Protein AF-A0A831Y0X7-F1 (afdb_monomer_lite)

Foldseek 3Di:
DDPVVLVQLVVQAPPVDVAFDDFDDDAQAATWTDGPNDTDHGADVVGDGGDHPVNSVVSLCVVCDPPPVSVVVVD

Structure (mmCIF, N/CA/C/O backbone):
data_AF-A0A831Y0X7-F1
#
_entry.id   AF-A0A831Y0X7-F1
#
loop_
_atom_site.group_PDB
_atom_site.id
_atom_site.type_symbol
_atom_site.label_atom_id
_atom_site.label_alt_id
_atom_site.label_comp_id
_atom_site.label_asym_id
_atom_site.label_entity_id
_atom_site.label_seq_id
_atom_site.pdbx_PDB_ins_code
_atom_site.Cartn_x
_atom_site.Cartn_y
_atom_site.Cartn_z
_atom_site.occupancy
_atom_site.B_iso_or_equiv
_atom_site.auth_seq_id
_atom_site.auth_comp_id
_atom_site.auth_asym_id
_atom_site.auth_atom_id
_atom_site.pdbx_PDB_model_num
ATOM 1 N N . MET A 1 1 ? -0.806 3.301 12.566 1.00 81.31 1 MET A N 1
ATOM 2 C CA . MET A 1 1 ? 0.428 3.587 11.810 1.00 81.31 1 MET A CA 1
ATOM 3 C C . MET A 1 1 ? 0.521 5.085 11.619 1.00 81.31 1 MET A C 1
ATOM 5 O O . MET A 1 1 ? -0.491 5.713 11.324 1.00 81.31 1 MET A O 1
ATOM 9 N N . LYS A 1 2 ? 1.689 5.662 11.862 1.00 88.81 2 LYS A N 1
ATOM 10 C CA . LYS A 1 2 ? 1.986 7.077 11.649 1.00 88.81 2 LYS A CA 1
ATOM 11 C C . LYS A 1 2 ? 2.356 7.300 10.183 1.00 88.81 2 LYS A C 1
ATOM 13 O O . LYS A 1 2 ? 2.907 6.408 9.544 1.00 88.81 2 LYS A O 1
ATOM 18 N N . GLN A 1 3 ? 2.165 8.523 9.688 1.00 89.69 3 GLN A N 1
ATOM 19 C CA . GLN A 1 3 ? 2.535 8.901 8.318 1.00 89.69 3 GLN A CA 1
ATOM 20 C C . GLN A 1 3 ? 3.992 8.549 7.968 1.00 89.69 3 GLN A C 1
ATOM 22 O O . GLN A 1 3 ? 4.284 8.141 6.850 1.00 89.69 3 GLN A O 1
ATOM 27 N N . GLN A 1 4 ? 4.910 8.671 8.933 1.00 92.88 4 GLN A N 1
ATOM 28 C CA . GLN A 1 4 ? 6.322 8.325 8.740 1.00 92.88 4 GLN A CA 1
ATOM 29 C C . GLN A 1 4 ? 6.532 6.839 8.414 1.00 92.88 4 GLN A C 1
ATOM 31 O O . GLN A 1 4 ? 7.363 6.525 7.569 1.00 92.88 4 GLN A O 1
ATOM 36 N N . GLU A 1 5 ? 5.768 5.939 9.038 1.00 92.50 5 GLU A N 1
ATOM 37 C CA . GLU A 1 5 ? 5.854 4.495 8.777 1.00 92.50 5 GLU A CA 1
ATOM 38 C C . GLU A 1 5 ? 5.366 4.170 7.360 1.00 92.50 5 GLU A C 1
ATOM 40 O O . GLU A 1 5 ? 5.985 3.385 6.651 1.00 92.50 5 GLU A O 1
ATOM 45 N N . ILE A 1 6 ? 4.301 4.839 6.914 1.00 93.81 6 ILE A N 1
ATOM 46 C CA . ILE A 1 6 ? 3.744 4.670 5.565 1.00 93.81 6 ILE A CA 1
ATOM 47 C C . ILE A 1 6 ? 4.702 5.202 4.506 1.00 93.81 6 ILE A C 1
ATOM 49 O O . ILE A 1 6 ? 4.971 4.517 3.524 1.00 93.81 6 ILE A O 1
ATOM 53 N N . ASN A 1 7 ? 5.262 6.394 4.720 1.00 95.25 7 ASN A N 1
ATOM 54 C CA . ASN A 1 7 ? 6.261 6.960 3.816 1.00 95.25 7 ASN A CA 1
ATOM 55 C C . ASN A 1 7 ? 7.490 6.047 3.716 1.00 95.25 7 ASN A C 1
ATOM 57 O O . ASN A 1 7 ? 8.028 5.867 2.626 1.00 95.25 7 ASN A O 1
ATOM 61 N N . TYR A 1 8 ? 7.914 5.454 4.837 1.00 96.00 8 TYR A N 1
ATOM 62 C CA . TYR A 1 8 ? 8.989 4.471 4.852 1.00 96.00 8 TYR A CA 1
ATOM 63 C C . TYR A 1 8 ? 8.639 3.231 4.019 1.00 96.00 8 TYR A C 1
ATOM 65 O O . TYR A 1 8 ? 9.439 2.835 3.174 1.00 96.00 8 TYR A O 1
ATOM 73 N N . TRP A 1 9 ? 7.445 2.655 4.194 1.00 95.81 9 TRP A N 1
ATOM 74 C CA . TRP A 1 9 ? 7.003 1.507 3.395 1.00 95.81 9 TRP A CA 1
ATOM 75 C C . TRP A 1 9 ? 6.950 1.838 1.906 1.00 95.81 9 TRP A C 1
ATOM 77 O O . TRP A 1 9 ? 7.549 1.121 1.116 1.00 95.81 9 TRP A O 1
ATOM 87 N N . ILE A 1 10 ? 6.324 2.952 1.518 1.00 96.00 10 ILE A N 1
ATOM 88 C CA . ILE A 1 10 ? 6.242 3.377 0.112 1.00 96.00 10 ILE A CA 1
ATOM 89 C C . ILE A 1 10 ? 7.643 3.543 -0.484 1.00 96.00 10 ILE A C 1
ATOM 91 O O . ILE A 1 10 ? 7.910 3.035 -1.570 1.00 96.00 10 ILE A O 1
ATOM 95 N N . ALA A 1 11 ? 8.559 4.197 0.234 1.00 96.56 11 ALA A N 1
ATOM 96 C CA . ALA A 1 11 ? 9.935 4.357 -0.222 1.00 96.56 11 ALA A CA 1
ATOM 97 C C . ALA A 1 11 ? 10.659 3.008 -0.360 1.00 96.56 11 ALA A C 1
ATOM 99 O O . ALA A 1 11 ? 11.352 2.787 -1.349 1.00 96.56 11 ALA A O 1
ATOM 100 N N . ALA A 1 12 ? 10.496 2.094 0.599 1.00 96.44 12 ALA A N 1
ATOM 101 C CA . ALA A 1 12 ? 11.094 0.762 0.532 1.00 96.44 12 ALA A CA 1
ATOM 102 C C . ALA A 1 12 ? 10.551 -0.050 -0.654 1.00 96.44 12 ALA A C 1
ATOM 104 O O . ALA A 1 12 ? 11.322 -0.698 -1.358 1.00 96.44 12 ALA A O 1
ATOM 105 N N . MET A 1 13 ? 9.245 0.031 -0.909 1.00 96.25 13 MET A N 1
ATOM 106 C CA . MET A 1 13 ? 8.608 -0.654 -2.030 1.00 96.25 13 MET A CA 1
ATOM 107 C C . MET A 1 13 ? 9.076 -0.085 -3.374 1.00 96.25 13 MET A C 1
ATOM 109 O O . MET A 1 13 ? 9.515 -0.848 -4.229 1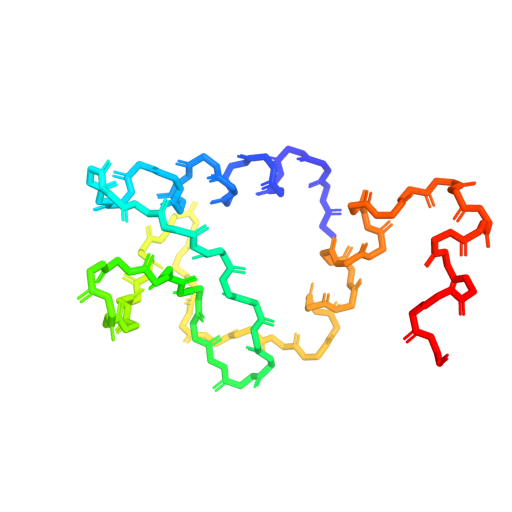.00 96.25 13 MET A O 1
ATOM 113 N N . LEU A 1 14 ? 9.077 1.241 -3.545 1.00 95.62 14 LEU A N 1
ATOM 114 C CA . LEU A 1 14 ? 9.553 1.889 -4.774 1.00 95.62 14 LEU A CA 1
ATOM 115 C C . LEU A 1 14 ? 11.036 1.608 -5.058 1.00 95.62 14 LEU A C 1
ATOM 117 O O . LEU A 1 14 ? 11.425 1.500 -6.213 1.00 95.62 14 LEU A O 1
ATOM 121 N N . ASN A 1 15 ? 11.856 1.451 -4.016 1.00 94.69 15 ASN A N 1
ATOM 122 C CA . ASN A 1 15 ? 13.280 1.140 -4.156 1.00 94.69 15 ASN A CA 1
ATOM 123 C C . ASN A 1 15 ? 13.573 -0.363 -4.330 1.00 94.69 15 ASN A C 1
ATOM 125 O O . ASN A 1 15 ? 14.737 -0.728 -4.499 1.00 94.69 15 ASN A O 1
ATOM 129 N N . LYS A 1 16 ? 12.568 -1.251 -4.262 1.00 91.00 16 LYS A N 1
ATOM 130 C CA . LYS A 1 16 ? 12.791 -2.706 -4.329 1.00 91.00 16 LYS A CA 1
ATOM 131 C C . LYS A 1 16 ? 13.282 -3.158 -5.706 1.00 91.00 16 LYS A C 1
ATOM 133 O O . LYS A 1 16 ? 14.084 -4.088 -5.778 1.00 91.00 16 LYS A O 1
ATOM 138 N N . HIS A 1 17 ? 12.790 -2.540 -6.777 1.00 87.62 17 HIS A N 1
ATOM 139 C CA . HIS A 1 17 ? 13.151 -2.884 -8.150 1.00 87.62 17 HIS A CA 1
ATOM 140 C C . HIS A 1 17 ? 13.120 -1.642 -9.050 1.00 87.62 17 HIS A C 1
ATOM 142 O O . HIS A 1 17 ? 12.394 -0.694 -8.775 1.00 87.62 17 HIS A O 1
ATOM 148 N N . GLU A 1 18 ? 13.887 -1.639 -10.141 1.00 81.31 18 GLU A N 1
ATOM 149 C CA . GLU A 1 18 ? 13.998 -0.475 -11.039 1.00 81.31 18 GLU A CA 1
ATOM 150 C C . GLU A 1 18 ? 12.680 -0.157 -11.770 1.00 81.31 18 GLU A C 1
ATOM 152 O O . GLU A 1 18 ? 12.421 0.984 -12.144 1.00 81.31 18 GLU A O 1
ATOM 157 N N . ARG A 1 19 ? 11.827 -1.170 -11.959 1.00 91.19 19 ARG A N 1
ATOM 158 C CA . ARG A 1 19 ? 10.620 -1.109 -12.795 1.00 91.19 19 ARG A CA 1
ATOM 159 C C . ARG A 1 19 ? 9.344 -1.475 -12.041 1.00 91.19 19 ARG A C 1
ATOM 161 O O . ARG A 1 19 ? 8.519 -2.233 -12.545 1.00 91.19 19 ARG A O 1
ATOM 168 N N . VAL A 1 20 ? 9.186 -0.929 -10.838 1.00 95.25 20 VAL A N 1
ATOM 169 C CA . VAL A 1 20 ? 7.942 -1.074 -10.070 1.00 95.25 20 VAL A CA 1
ATOM 170 C C . VAL A 1 20 ? 6.787 -0.395 -10.813 1.00 95.25 20 VAL A C 1
ATOM 172 O O . VAL A 1 20 ? 6.838 0.809 -11.068 1.00 95.25 20 VAL A O 1
ATOM 175 N N . SER A 1 21 ? 5.753 -1.165 -11.150 1.00 95.38 21 SER A N 1
ATOM 176 C CA . SER A 1 21 ? 4.493 -0.673 -11.726 1.00 95.38 21 SER A CA 1
ATOM 177 C C . SER A 1 21 ? 3.457 -0.412 -10.639 1.00 95.38 21 SER A C 1
ATOM 179 O O . SER A 1 21 ? 2.883 0.676 -10.579 1.00 95.38 21 SER A O 1
ATOM 181 N N . ASP A 1 22 ? 3.287 -1.379 -9.736 1.00 96.44 22 ASP A N 1
ATOM 182 C CA . ASP A 1 22 ? 2.217 -1.382 -8.746 1.00 96.44 22 ASP A CA 1
ATOM 183 C C . ASP A 1 22 ? 2.733 -1.689 -7.338 1.00 96.44 22 ASP A C 1
ATOM 185 O O . ASP A 1 22 ? 3.580 -2.562 -7.120 1.00 96.44 22 ASP A O 1
ATOM 189 N N . LEU A 1 23 ? 2.170 -0.981 -6.355 1.00 96.81 23 LEU A N 1
ATOM 190 C CA . LEU A 1 23 ? 2.363 -1.243 -4.931 1.00 96.81 23 LEU A CA 1
ATOM 191 C C . LEU A 1 23 ? 1.174 -2.056 -4.419 1.00 96.81 23 LEU A C 1
ATOM 193 O O . LEU A 1 23 ? 0.050 -1.559 -4.376 1.00 96.81 23 LEU A O 1
ATOM 197 N N . ASN A 1 24 ? 1.417 -3.292 -3.999 1.00 96.56 24 ASN A N 1
ATOM 198 C CA . ASN A 1 24 ? 0.371 -4.206 -3.562 1.00 96.56 24 ASN A CA 1
ATOM 199 C C 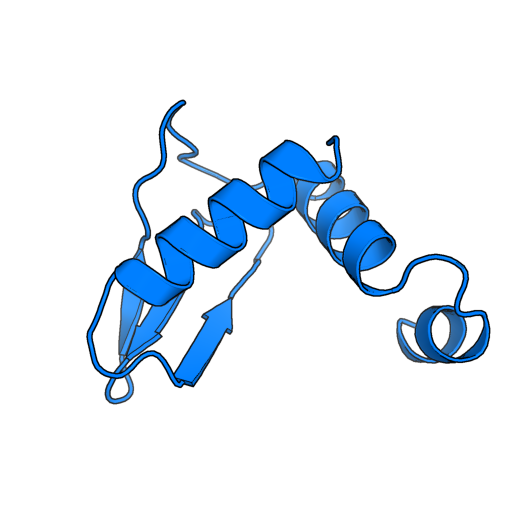. ASN A 1 24 ? 0.353 -4.339 -2.036 1.00 96.56 24 ASN A C 1
ATOM 201 O O . ASN A 1 24 ? 1.345 -4.710 -1.405 1.00 96.56 24 ASN A O 1
ATOM 205 N N . ILE A 1 25 ? -0.815 -4.061 -1.454 1.00 96.12 25 ILE A N 1
ATOM 206 C CA . ILE A 1 25 ? -1.088 -4.119 -0.015 1.00 96.12 25 ILE A CA 1
ATOM 207 C C . ILE A 1 25 ? -2.269 -5.069 0.180 1.00 96.12 25 ILE A C 1
ATOM 209 O O . ILE A 1 25 ? -3.406 -4.721 -0.128 1.00 96.12 25 ILE A O 1
ATOM 213 N N . THR A 1 26 ? -2.003 -6.290 0.645 1.00 96.12 26 THR A N 1
ATOM 214 C CA . THR A 1 26 ? -3.018 -7.349 0.764 1.00 96.12 26 THR A CA 1
ATOM 215 C C . THR A 1 26 ? -2.978 -7.962 2.154 1.00 96.12 26 THR A C 1
ATOM 217 O O . THR A 1 26 ? -1.915 -8.357 2.626 1.00 96.12 26 THR A O 1
ATOM 220 N N . ALA A 1 27 ? -4.135 -8.066 2.810 1.00 97.31 27 ALA A N 1
ATOM 221 C CA . ALA A 1 27 ? -4.225 -8.724 4.107 1.00 97.31 27 ALA A CA 1
ATOM 222 C C . ALA A 1 27 ? -3.854 -10.209 3.971 1.00 97.31 27 ALA A C 1
ATOM 224 O O . ALA A 1 27 ? -4.272 -10.880 3.025 1.00 97.31 27 ALA A O 1
ATOM 225 N N . GLY A 1 28 ? -3.065 -10.731 4.903 1.00 97.56 28 GLY A N 1
ATOM 226 C CA . GLY A 1 28 ? -2.568 -12.103 4.834 1.00 97.56 28 GLY A CA 1
ATOM 227 C C . GLY A 1 28 ? -1.335 -12.297 3.948 1.00 97.56 28 GLY A C 1
ATOM 228 O O . GLY A 1 28 ? -0.966 -13.434 3.648 1.00 97.56 28 GLY A O 1
ATOM 229 N N . LYS A 1 29 ? -0.713 -11.211 3.474 1.00 97.00 29 LYS A N 1
ATOM 230 C CA . LYS A 1 29 ? 0.483 -11.232 2.617 1.00 97.00 29 LYS A CA 1
ATOM 231 C C . LYS A 1 29 ? 1.531 -10.233 3.114 1.00 97.00 29 LYS A C 1
ATOM 233 O O . LYS A 1 29 ? 1.158 -9.270 3.784 1.00 97.00 29 LYS A O 1
ATOM 238 N N . PRO A 1 30 ? 2.825 -10.427 2.802 1.00 96.88 30 PRO A N 1
ATOM 239 C CA . PRO A 1 30 ? 3.834 -9.393 3.019 1.00 96.88 30 PRO A CA 1
ATOM 240 C C . PRO A 1 30 ? 3.559 -8.172 2.129 1.00 96.88 30 PRO A C 1
ATOM 242 O O . PRO A 1 30 ? 2.689 -8.196 1.256 1.00 96.88 30 PRO A O 1
ATOM 245 N N . LEU A 1 31 ? 4.338 -7.106 2.309 1.00 96.88 31 LEU A N 1
ATOM 246 C CA . LEU A 1 31 ? 4.391 -6.023 1.325 1.00 96.88 31 LEU A CA 1
ATOM 247 C C . LEU A 1 31 ? 4.879 -6.583 -0.012 1.00 96.88 31 LEU A C 1
ATOM 249 O O . LEU A 1 31 ? 5.835 -7.358 -0.044 1.00 96.88 31 LEU A O 1
ATOM 253 N N . GLN A 1 32 ? 4.235 -6.205 -1.113 1.00 97.56 32 GLN A N 1
ATOM 254 C CA . GLN A 1 32 ? 4.589 -6.705 -2.438 1.00 97.56 32 GLN A CA 1
ATOM 255 C C . GLN A 1 32 ? 4.610 -5.570 -3.454 1.00 97.56 32 GLN A C 1
ATOM 257 O O . GLN A 1 32 ? 3.816 -4.636 -3.383 1.00 97.56 32 GLN A O 1
ATOM 262 N N . VAL A 1 33 ? 5.494 -5.675 -4.433 1.00 97.62 33 VAL A N 1
ATOM 263 C CA . VAL A 1 33 ? 5.468 -4.846 -5.639 1.00 97.62 33 VAL A CA 1
ATOM 264 C C . VAL A 1 33 ? 5.252 -5.725 -6.847 1.00 97.62 33 VAL A C 1
ATOM 266 O O . VAL A 1 33 ? 5.683 -6.877 -6.860 1.00 97.62 33 VAL A O 1
ATOM 269 N N . GLU A 1 34 ? 4.587 -5.189 -7.856 1.00 96.88 34 GLU A N 1
ATOM 270 C CA . GLU A 1 34 ? 4.657 -5.766 -9.189 1.00 96.88 34 GLU A CA 1
ATOM 271 C C . 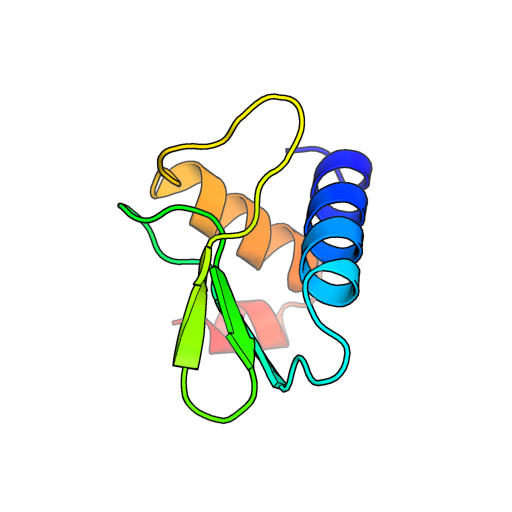GLU A 1 34 ? 5.835 -5.134 -9.939 1.00 96.88 34 GLU A C 1
ATOM 273 O O . GLU A 1 34 ? 6.006 -3.913 -9.935 1.00 96.88 34 GLU A O 1
ATOM 278 N N . SER A 1 35 ? 6.678 -5.971 -10.539 1.00 95.06 35 SER A N 1
ATOM 279 C CA . SER A 1 35 ? 7.720 -5.541 -11.467 1.00 95.06 35 SER A CA 1
ATOM 280 C C . SER A 1 35 ? 7.816 -6.534 -12.608 1.00 95.06 35 SER A C 1
ATOM 282 O O . SER A 1 35 ? 7.942 -7.739 -12.383 1.00 95.06 35 SER A O 1
ATOM 284 N N . ASP A 1 36 ? 7.785 -6.012 -13.831 1.00 93.06 36 ASP A N 1
ATOM 285 C CA . ASP A 1 36 ? 7.896 -6.798 -15.062 1.00 93.06 36 ASP A CA 1
ATOM 286 C C . ASP A 1 36 ? 6.899 -7.981 -15.122 1.00 93.06 36 ASP A C 1
ATOM 288 O O . ASP A 1 36 ? 7.229 -9.063 -15.613 1.00 93.06 36 ASP A O 1
ATOM 292 N N . GLY A 1 37 ? 5.671 -7.793 -14.620 1.00 92.88 37 GLY A N 1
ATOM 293 C CA . GLY A 1 37 ? 4.616 -8.810 -14.610 1.00 92.88 37 GLY A CA 1
ATOM 294 C C . GLY A 1 37 ? 4.667 -9.786 -13.432 1.00 92.88 37 GLY A C 1
ATOM 295 O O . GLY A 1 37 ? 3.880 -10.735 -13.403 1.00 92.88 37 GLY A O 1
ATOM 296 N N . ILE A 1 38 ? 5.589 -9.609 -12.478 1.00 94.69 38 ILE A N 1
ATOM 297 C CA . ILE A 1 38 ? 5.809 -10.545 -11.368 1.00 94.69 38 ILE A CA 1
ATOM 298 C C . ILE A 1 38 ? 5.621 -9.841 -10.024 1.00 94.69 38 ILE A C 1
ATOM 300 O O . ILE A 1 38 ? 6.154 -8.759 -9.789 1.00 94.69 38 ILE A O 1
ATOM 304 N N . LEU A 1 39 ? 4.904 -10.499 -9.108 1.00 95.81 39 LEU A N 1
ATOM 305 C CA . LEU A 1 39 ? 4.784 -10.062 -7.719 1.00 95.81 39 LEU A CA 1
ATOM 306 C C . LEU A 1 39 ? 6.025 -10.451 -6.913 1.00 95.81 39 LEU A C 1
ATOM 308 O O . LEU A 1 39 ? 6.322 -11.633 -6.733 1.00 95.81 39 LEU A O 1
ATOM 312 N N . VAL A 1 40 ? 6.707 -9.447 -6.372 1.00 95.12 40 VAL A N 1
ATOM 313 C CA . VAL A 1 40 ? 7.937 -9.586 -5.591 1.00 95.12 40 VAL A CA 1
ATOM 314 C C . VAL A 1 40 ? 7.695 -9.081 -4.164 1.00 95.12 40 VAL A C 1
ATOM 316 O O . VAL A 1 40 ? 7.199 -7.965 -3.998 1.00 95.12 40 VAL A O 1
ATOM 319 N N . PRO A 1 41 ? 8.028 -9.859 -3.117 1.00 95.69 41 PRO A N 1
ATOM 320 C CA . PRO A 1 41 ? 7.912 -9.400 -1.736 1.00 95.69 41 PRO A CA 1
ATOM 321 C C . PRO A 1 41 ? 8.940 -8.305 -1.415 1.00 95.69 41 PRO A C 1
ATOM 323 O O . PRO A 1 41 ? 10.063 -8.317 -1.923 1.00 95.69 41 PRO A O 1
ATOM 326 N N . VAL A 1 42 ? 8.568 -7.367 -0.547 1.00 96.38 42 VAL A N 1
ATOM 327 C CA . VAL A 1 42 ? 9.400 -6.245 -0.100 1.00 96.38 42 VAL A CA 1
ATOM 328 C C . VAL A 1 42 ? 9.784 -6.445 1.357 1.00 96.38 42 VAL A C 1
ATOM 330 O O . VAL A 1 42 ? 8.926 -6.553 2.230 1.00 96.38 42 VAL A O 1
ATOM 333 N N . ASP A 1 43 ? 11.088 -6.432 1.613 1.00 94.62 43 ASP A N 1
ATOM 334 C CA . ASP A 1 43 ? 11.645 -6.550 2.954 1.00 94.62 43 ASP A CA 1
ATOM 335 C C . ASP A 1 43 ? 11.774 -5.157 3.573 1.00 94.62 43 ASP A C 1
ATOM 337 O O . ASP A 1 43 ? 12.304 -4.230 2.956 1.00 94.62 43 ASP A O 1
ATOM 341 N N . VAL A 1 44 ? 11.292 -5.012 4.803 1.00 95.00 44 VAL A N 1
ATOM 342 C CA . VAL A 1 44 ? 11.325 -3.764 5.573 1.00 95.00 44 VAL A CA 1
ATOM 343 C C . VAL A 1 44 ? 11.886 -4.021 6.969 1.00 95.00 44 VAL A C 1
ATOM 345 O O . VAL A 1 44 ? 11.943 -5.160 7.425 1.00 95.00 44 VAL A O 1
ATOM 348 N N . GLN A 1 45 ? 12.306 -2.959 7.653 1.00 94.00 45 GLN A N 1
ATOM 349 C CA . GLN A 1 45 ? 12.781 -2.989 9.029 1.00 94.00 45 GLN A CA 1
ATOM 350 C C . GLN A 1 45 ? 11.910 -2.060 9.891 1.00 94.00 45 GLN A C 1
ATOM 352 O O . GLN A 1 45 ? 11.894 -0.851 9.643 1.00 94.00 45 GLN A O 1
ATOM 357 N N . PRO A 1 46 ? 11.215 -2.574 10.922 1.00 92.38 46 PRO A N 1
ATOM 358 C CA . PRO A 1 46 ? 11.162 -3.978 11.356 1.00 92.38 46 PRO A CA 1
ATOM 359 C C . PRO A 1 46 ? 10.490 -4.905 10.322 1.00 92.38 46 PRO A C 1
ATOM 361 O O . PRO A 1 46 ? 9.686 -4.412 9.530 1.00 92.38 46 PRO A O 1
ATOM 364 N N . PRO A 1 47 ? 10.800 -6.218 10.330 1.00 94.12 47 PRO A N 1
ATOM 365 C CA . PRO A 1 47 ? 10.247 -7.166 9.367 1.00 94.12 47 PRO A CA 1
ATOM 366 C C . PRO A 1 47 ? 8.724 -7.252 9.474 1.00 94.12 47 PRO A C 1
ATOM 368 O O . PRO A 1 47 ? 8.161 -7.298 10.569 1.00 94.12 47 PRO A O 1
ATOM 371 N N . VAL A 1 48 ? 8.071 -7.289 8.312 1.00 94.31 48 VAL A N 1
ATOM 372 C CA . VAL A 1 48 ? 6.625 -7.477 8.162 1.00 94.31 48 VAL A CA 1
ATOM 373 C C . VAL A 1 48 ? 6.407 -8.723 7.315 1.00 94.31 48 VAL A C 1
ATOM 375 O O . VAL A 1 48 ? 6.474 -8.672 6.090 1.00 94.31 48 VAL A O 1
ATOM 378 N N . GLU A 1 49 ? 6.175 -9.851 7.981 1.00 94.81 49 GLU A N 1
ATOM 379 C CA . GLU A 1 49 ? 5.929 -11.135 7.312 1.00 94.81 49 GLU A CA 1
ATOM 380 C C . GLU A 1 49 ? 4.518 -11.199 6.715 1.00 94.81 49 GLU A C 1
ATOM 382 O O . GLU A 1 49 ? 4.311 -11.746 5.633 1.00 94.81 49 GLU A O 1
ATOM 387 N N . GLU A 1 50 ? 3.549 -10.593 7.403 1.00 96.62 50 GLU A N 1
ATOM 388 C CA . GLU A 1 50 ? 2.142 -10.618 7.027 1.00 96.62 50 GLU A CA 1
ATOM 389 C C . GLU A 1 50 ? 1.446 -9.315 7.437 1.00 96.62 50 GLU A C 1
ATOM 391 O O . GLU A 1 50 ? 1.569 -8.849 8.573 1.00 96.62 50 GLU A O 1
ATOM 396 N N . LEU A 1 51 ? 0.699 -8.721 6.508 1.00 97.25 51 LEU A N 1
ATOM 397 C CA . LEU A 1 51 ? -0.148 -7.566 6.761 1.00 97.25 51 LEU A CA 1
ATOM 398 C C . LEU A 1 51 ? -1.473 -8.015 7.372 1.00 97.25 51 LEU A C 1
ATOM 400 O O . LEU A 1 51 ? -2.219 -8.801 6.788 1.00 97.25 51 LEU A O 1
ATOM 404 N N . THR A 1 52 ? -1.813 -7.458 8.527 1.00 97.12 52 THR A N 1
ATOM 405 C CA . THR A 1 52 ? -3.131 -7.665 9.134 1.00 97.12 52 THR A CA 1
ATOM 406 C C . THR A 1 52 ? -4.208 -6.840 8.417 1.00 97.12 52 THR A C 1
ATOM 408 O O . THR A 1 52 ? -3.897 -5.764 7.895 1.00 97.12 52 THR A O 1
ATOM 411 N N . PRO A 1 53 ? -5.491 -7.256 8.461 1.00 97.25 53 PRO A N 1
ATOM 412 C CA . PRO A 1 53 ? -6.600 -6.457 7.927 1.00 97.25 53 PRO A CA 1
ATOM 413 C C . PRO A 1 53 ? -6.625 -5.019 8.466 1.00 97.25 53 PRO A C 1
ATOM 415 O O . PRO A 1 53 ? -6.851 -4.065 7.724 1.00 97.25 53 PRO A O 1
ATOM 418 N N . PHE A 1 54 ? -6.308 -4.853 9.753 1.00 95.69 54 PHE A N 1
ATOM 419 C CA . PHE A 1 54 ? -6.223 -3.540 10.384 1.00 95.69 54 PHE A CA 1
ATOM 420 C C . PHE A 1 54 ? -5.092 -2.682 9.797 1.00 95.69 54 PHE A C 1
ATOM 422 O O . PHE A 1 54 ? -5.291 -1.502 9.524 1.00 95.69 54 PHE A O 1
ATOM 429 N N . GLN A 1 55 ? -3.904 -3.249 9.565 1.00 95.00 55 GLN A N 1
ATOM 430 C CA . GLN A 1 55 ? -2.803 -2.506 8.941 1.00 95.00 55 GLN A CA 1
ATOM 431 C C . GLN A 1 55 ? -3.136 -2.094 7.508 1.00 95.00 55 GLN A C 1
ATOM 433 O O . GLN A 1 55 ? -2.851 -0.957 7.136 1.00 95.00 55 GLN A O 1
ATOM 438 N N . THR A 1 56 ? -3.758 -2.975 6.719 1.00 95.81 56 THR A N 1
ATOM 439 C CA . THR A 1 56 ? -4.145 -2.649 5.340 1.00 95.81 56 THR A CA 1
ATOM 440 C C . THR A 1 56 ? -5.200 -1.547 5.285 1.00 95.81 56 THR A C 1
ATOM 442 O O . THR A 1 56 ? -5.078 -0.629 4.477 1.00 95.81 56 THR A O 1
ATOM 445 N N . GLU A 1 57 ? -6.182 -1.575 6.190 1.00 95.06 57 GLU A N 1
ATOM 446 C CA . GLU A 1 57 ? -7.193 -0.520 6.304 1.00 95.06 57 GLU A CA 1
ATOM 447 C C . GLU A 1 57 ? -6.560 0.809 6.728 1.00 95.06 57 GLU A C 1
ATOM 449 O O . GLU A 1 57 ? -6.758 1.834 6.078 1.00 95.06 57 GLU A O 1
ATOM 454 N N . VAL A 1 58 ? -5.733 0.803 7.777 1.00 94.81 58 VAL A N 1
ATOM 455 C CA . VAL A 1 58 ? -5.051 2.014 8.246 1.00 94.81 58 VAL A CA 1
ATOM 456 C C . VAL A 1 58 ? -4.146 2.590 7.157 1.00 94.81 58 VAL A C 1
ATOM 458 O O . VAL A 1 58 ? -4.104 3.810 6.998 1.00 94.81 58 VAL A O 1
ATOM 461 N N . PHE A 1 59 ? -3.443 1.753 6.393 1.00 94.94 59 PHE A N 1
ATOM 462 C CA . PHE A 1 59 ? -2.636 2.196 5.256 1.00 94.94 59 PHE A CA 1
ATOM 463 C C . PHE A 1 59 ? -3.502 2.900 4.200 1.00 94.94 59 PHE A C 1
ATOM 465 O O . PHE A 1 59 ? -3.202 4.036 3.827 1.00 94.94 59 PHE A O 1
ATOM 472 N N . ALA A 1 60 ? -4.612 2.279 3.786 1.00 94.06 60 ALA A N 1
ATOM 473 C CA . ALA A 1 60 ? -5.544 2.856 2.817 1.00 94.06 60 ALA A CA 1
ATOM 474 C C . ALA A 1 60 ? -6.144 4.186 3.307 1.00 94.06 60 ALA A C 1
ATOM 476 O O . ALA A 1 60 ? -6.123 5.182 2.584 1.00 94.06 60 ALA A O 1
ATOM 477 N N . LEU A 1 61 ? -6.604 4.245 4.560 1.00 94.31 61 LEU A N 1
ATOM 478 C CA . LEU A 1 61 ? -7.181 5.456 5.148 1.00 94.31 61 LEU A CA 1
ATOM 479 C C . LEU A 1 61 ? -6.167 6.601 5.258 1.00 94.31 61 LEU A C 1
ATOM 481 O O . LEU A 1 61 ? -6.538 7.760 5.084 1.00 94.31 61 LEU A O 1
ATOM 485 N N . ASN A 1 62 ? -4.888 6.309 5.506 1.00 93.69 62 ASN A N 1
ATOM 486 C CA . ASN A 1 62 ? -3.851 7.344 5.504 1.00 93.69 62 ASN A CA 1
ATOM 487 C C . ASN A 1 62 ? -3.557 7.871 4.091 1.00 93.69 62 ASN A C 1
ATOM 489 O O . ASN A 1 62 ? -3.307 9.065 3.945 1.00 93.69 62 ASN A O 1
ATOM 493 N N . LEU A 1 63 ? -3.609 7.021 3.058 1.00 92.94 63 LEU A N 1
ATOM 494 C CA . LEU A 1 63 ? -3.490 7.470 1.665 1.00 92.94 63 LEU A CA 1
ATOM 495 C C . LEU A 1 63 ? -4.683 8.336 1.235 1.00 92.94 63 LEU A C 1
ATOM 497 O O . LEU A 1 63 ? -4.501 9.356 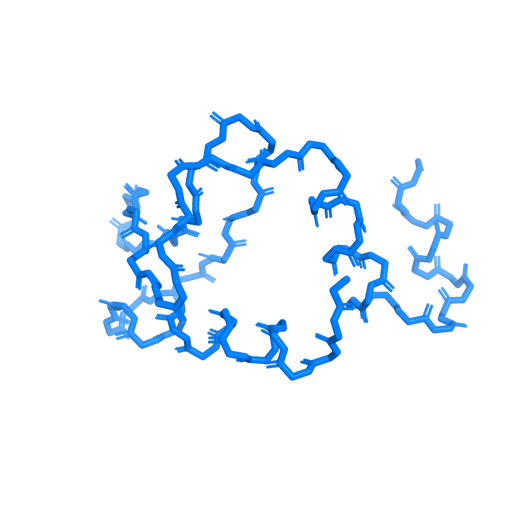0.574 1.00 92.94 63 LEU A O 1
ATOM 501 N N . ILE A 1 64 ? -5.896 7.947 1.632 1.00 94.56 64 ILE A N 1
ATOM 502 C CA . ILE A 1 64 ? -7.137 8.690 1.367 1.00 94.56 64 ILE A CA 1
ATOM 503 C C . ILE A 1 64 ? -7.147 10.036 2.110 1.00 94.56 64 ILE A C 1
ATOM 505 O O . ILE A 1 64 ? -7.595 11.057 1.573 1.00 94.56 64 ILE A O 1
ATOM 509 N N . GLY A 1 65 ? -6.654 10.051 3.350 1.00 93.06 65 GLY A N 1
ATOM 510 C CA . GLY A 1 65 ? -6.647 11.223 4.218 1.00 93.06 65 GLY A CA 1
ATOM 511 C C . GLY A 1 65 ? -8.058 11.749 4.506 1.00 93.06 65 GLY A C 1
ATOM 512 O O . GLY A 1 65 ? -9.024 10.999 4.608 1.00 93.06 65 GLY A O 1
ATOM 513 N N . ALA A 1 66 ? -8.206 13.071 4.620 1.00 93.25 66 ALA A N 1
ATOM 514 C CA . ALA A 1 66 ? -9.499 13.717 4.887 1.00 93.25 66 ALA A CA 1
ATOM 515 C C . ALA A 1 66 ? -10.404 13.852 3.638 1.00 93.25 66 ALA A C 1
ATOM 517 O O . ALA A 1 66 ? -11.361 14.632 3.637 1.00 93.25 66 ALA A O 1
ATOM 518 N N . ASN A 1 67 ? -10.105 13.138 2.547 1.00 96.25 67 ASN A N 1
ATOM 519 C CA . ASN A 1 67 ? -10.837 13.261 1.294 1.00 96.25 67 ASN A CA 1
ATOM 520 C C . ASN A 1 67 ? -12.130 12.432 1.318 1.00 96.25 67 ASN A C 1
ATOM 522 O O . ASN A 1 67 ? -12.134 11.239 1.022 1.00 96.25 67 ASN A O 1
ATOM 526 N N . GLN A 1 68 ? -13.252 13.091 1.617 1.00 93.56 68 GLN A N 1
ATOM 527 C CA . GLN A 1 68 ? -14.566 12.439 1.693 1.00 93.56 68 GLN A CA 1
ATOM 528 C C . GLN A 1 68 ? -14.993 11.748 0.395 1.00 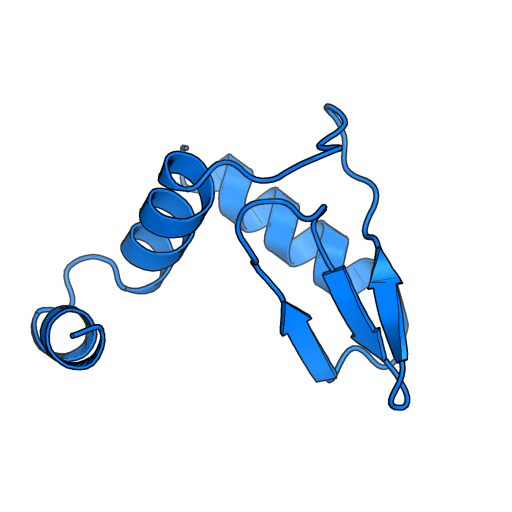93.56 68 GLN A C 1
ATOM 530 O O . GLN A 1 68 ? -15.748 10.785 0.456 1.00 93.56 68 GLN A O 1
ATOM 535 N N . ARG A 1 69 ? -14.552 12.240 -0.771 1.00 95.81 69 ARG A N 1
ATOM 536 C CA . ARG A 1 69 ? -14.863 11.602 -2.054 1.00 95.81 69 ARG A CA 1
ATOM 537 C C . ARG A 1 69 ? -14.148 10.258 -2.158 1.00 95.81 69 ARG A C 1
ATOM 539 O O . ARG 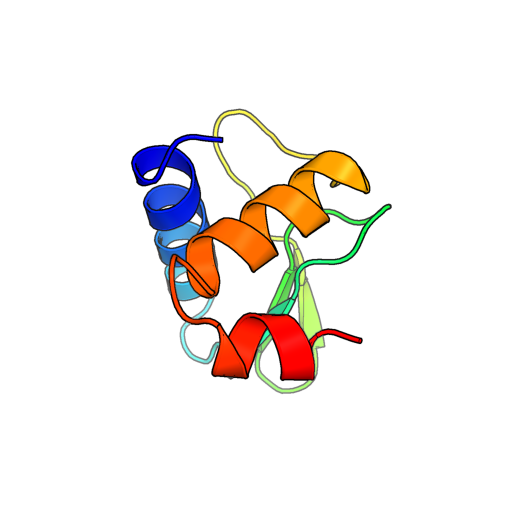A 1 69 ? -14.812 9.252 -2.340 1.00 95.81 69 ARG A O 1
ATOM 546 N N . LEU A 1 70 ? -12.833 10.243 -1.933 1.00 95.69 70 LEU A N 1
ATOM 547 C CA . LEU A 1 70 ? -12.037 9.012 -1.980 1.00 95.69 70 LEU A CA 1
ATOM 548 C C . LEU A 1 70 ? -12.465 7.995 -0.913 1.00 95.69 70 LEU A C 1
ATOM 550 O O . LEU A 1 70 ? -12.429 6.798 -1.161 1.00 95.69 70 LEU A O 1
ATOM 554 N N . LEU A 1 71 ? -12.917 8.462 0.255 1.00 94.31 71 LEU A N 1
ATOM 555 C CA . LEU A 1 71 ? -13.484 7.582 1.276 1.00 94.31 71 LEU A CA 1
ATOM 556 C C . LEU A 1 71 ? -14.773 6.892 0.804 1.00 94.31 71 LEU A C 1
ATOM 558 O O . LEU A 1 71 ? -15.001 5.740 1.152 1.00 94.31 71 LEU A O 1
ATOM 562 N N . ARG A 1 72 ? -15.622 7.583 0.032 1.00 93.62 72 ARG A N 1
ATOM 563 C CA . ARG A 1 72 ? -16.839 6.985 -0.541 1.00 93.62 72 ARG A CA 1
ATOM 564 C C . ARG A 1 72 ? -16.516 5.992 -1.652 1.00 93.62 72 ARG A C 1
ATOM 566 O O . ARG A 1 72 ? -17.209 4.993 -1.749 1.00 93.62 72 ARG A O 1
ATOM 573 N N . ASP A 1 73 ? -15.473 6.257 -2.437 1.00 93.50 73 ASP A N 1
ATOM 574 C CA . ASP A 1 73 ? -15.034 5.382 -3.534 1.00 93.50 73 ASP A CA 1
ATOM 575 C C . ASP A 1 73 ? -14.412 4.057 -3.036 1.00 93.50 73 ASP A C 1
ATOM 577 O O . ASP A 1 73 ? -14.206 3.141 -3.826 1.00 93.50 73 ASP A O 1
ATOM 581 N N . LEU A 1 74 ? -14.101 3.944 -1.737 1.00 85.94 74 LEU A N 1
ATOM 582 C CA . LEU A 1 74 ? -13.553 2.730 -1.121 1.00 85.94 74 LEU A CA 1
ATOM 583 C C . LEU A 1 74 ? -14.598 1.604 -0.947 1.00 85.94 74 LEU A C 1
ATOM 585 O O . LEU A 1 74 ? -14.203 0.465 -0.700 1.00 85.94 74 LEU A O 1
ATOM 589 N N . ILE A 1 75 ? -15.901 1.913 -1.030 1.00 74.44 75 ILE A N 1
ATOM 590 C CA . ILE A 1 75 ? -17.029 1.026 -0.668 1.00 74.44 75 ILE A CA 1
ATOM 591 C C . ILE A 1 75 ? -17.810 0.578 -1.905 1.00 74.44 75 ILE A C 1
ATOM 593 O O . ILE A 1 75 ? -18.172 1.452 -2.723 1.00 74.44 75 ILE A O 1
#

Secondary structure (DSSP, 8-state):
--HHHHHHHHHHHHTS-TTEEEEE--TTS--EEEETTEEEE---SS--SS--HHHHHHHHHHHHTT-HHHHHHT-

Sequence (75 aa):
MKQQEINYWIAAMLNKHERVSDLNITAGKPLQVESDGILVPVDVQPPVEELTPFQTEVFALNLIGANQRLLRDLI

Radius of gyration: 12.67 Å; chains: 1; bounding box: 31×26×27 Å

pLDDT: mean 94.13, std 3.84, range [74.44, 97.62]